Protein AF-A0AAI9ZPU9-F1 (afdb_monomer_lite)

Structure (mmCIF, N/CA/C/O backbone):
data_AF-A0AAI9ZPU9-F1
#
_entry.id   AF-A0AAI9ZPU9-F1
#
loop_
_atom_site.group_PDB
_atom_site.id
_atom_site.type_symbol
_atom_site.label_atom_id
_atom_site.label_alt_id
_atom_site.label_comp_id
_atom_site.label_asym_id
_atom_site.label_entity_id
_atom_site.label_seq_id
_atom_site.pdbx_PDB_ins_code
_atom_site.Cartn_x
_atom_site.Cartn_y
_atom_site.Cartn_z
_atom_site.occupancy
_atom_site.B_iso_or_equiv
_atom_site.auth_seq_id
_atom_site.auth_comp_id
_atom_site.auth_asym_id
_atom_site.auth_atom_id
_atom_site.pdbx_PDB_model_num
ATOM 1 N N . MET A 1 1 ? -7.094 12.136 -5.960 1.00 56.16 1 MET A N 1
ATOM 2 C CA . MET A 1 1 ? -7.117 10.933 -5.094 1.00 56.16 1 MET A CA 1
ATOM 3 C C . MET A 1 1 ? -7.125 9.622 -5.872 1.00 56.16 1 MET A C 1
ATOM 5 O O . MET A 1 1 ? -6.240 8.826 -5.607 1.00 56.16 1 MET A O 1
ATOM 9 N N . ALA A 1 2 ? -8.011 9.405 -6.859 1.00 60.44 2 ALA A N 1
ATOM 10 C CA . ALA A 1 2 ? -7.989 8.187 -7.697 1.00 60.44 2 ALA A CA 1
ATOM 11 C C . ALA A 1 2 ? -6.635 7.929 -8.400 1.00 60.44 2 ALA A C 1
ATOM 13 O O . ALA A 1 2 ? -6.260 6.784 -8.621 1.00 60.44 2 ALA A O 1
ATOM 14 N N . ALA A 1 3 ? -5.871 8.992 -8.677 1.00 74.44 3 ALA A N 1
ATOM 15 C CA . ALA A 1 3 ? -4.553 8.904 -9.301 1.00 74.44 3 ALA A CA 1
ATOM 16 C C . ALA A 1 3 ? -3.495 8.163 -8.455 1.00 74.44 3 ALA A C 1
ATOM 18 O O . ALA A 1 3 ? -2.668 7.459 -9.020 1.00 74.44 3 ALA A O 1
ATOM 19 N N . LEU A 1 4 ? -3.527 8.264 -7.116 1.00 83.56 4 LEU A N 1
ATOM 20 C CA . LEU A 1 4 ? -2.508 7.636 -6.255 1.00 83.56 4 LEU A CA 1
ATOM 21 C C . LEU A 1 4 ? -2.616 6.109 -6.225 1.00 83.56 4 LEU A C 1
ATOM 23 O O . LEU A 1 4 ? -1.604 5.428 -6.125 1.00 83.56 4 LEU A O 1
ATOM 27 N N . VAL A 1 5 ? -3.830 5.568 -6.368 1.00 89.94 5 VAL A N 1
ATOM 28 C CA . VAL A 1 5 ? -4.054 4.114 -6.417 1.00 89.94 5 VAL A CA 1
ATOM 29 C C . VAL A 1 5 ? -3.403 3.494 -7.658 1.00 89.94 5 VAL A C 1
ATOM 31 O O . VAL A 1 5 ? -2.935 2.361 -7.596 1.00 89.94 5 VAL A O 1
ATOM 34 N N . GLY A 1 6 ? -3.321 4.237 -8.768 1.00 91.44 6 GLY A N 1
ATOM 35 C CA . GLY A 1 6 ? -2.631 3.786 -9.979 1.00 91.44 6 GLY A CA 1
ATOM 36 C C . GLY A 1 6 ? -1.132 3.566 -9.758 1.00 91.44 6 GLY A C 1
ATOM 37 O O . GLY A 1 6 ? -0.596 2.548 -10.184 1.00 91.44 6 GLY A O 1
ATOM 38 N N . PHE A 1 7 ? -0.486 4.462 -9.007 1.00 95.19 7 PHE A N 1
ATOM 39 C CA . PHE A 1 7 ? 0.947 4.384 -8.700 1.00 95.19 7 PHE A CA 1
ATOM 40 C C . PHE A 1 7 ? 1.325 3.232 -7.756 1.00 95.19 7 PHE A C 1
ATOM 42 O O . PHE A 1 7 ? 2.497 2.894 -7.648 1.00 95.19 7 PHE A O 1
ATOM 49 N N . LEU A 1 8 ? 0.357 2.557 -7.125 1.00 95.06 8 LEU A N 1
ATOM 50 C CA . LEU A 1 8 ? 0.625 1.332 -6.357 1.00 95.06 8 LEU A CA 1
ATOM 51 C C . LEU A 1 8 ? 1.011 0.139 -7.247 1.00 95.06 8 LEU A C 1
ATOM 53 O O . LEU A 1 8 ? 1.394 -0.902 -6.731 1.00 95.06 8 LEU A O 1
ATOM 57 N N . LYS A 1 9 ? 0.883 0.264 -8.571 1.00 93.94 9 LYS A N 1
ATOM 58 C CA . LYS A 1 9 ? 1.285 -0.759 -9.547 1.00 93.94 9 LYS A CA 1
ATOM 59 C C . LYS A 1 9 ? 2.463 -0.318 -10.413 1.00 93.94 9 LYS A C 1
ATOM 61 O O . LYS A 1 9 ? 2.714 -0.945 -11.436 1.00 93.94 9 LYS A O 1
ATOM 66 N N . ASP A 1 10 ? 3.123 0.776 -10.044 1.00 96.88 10 ASP A N 1
ATOM 67 C CA . ASP A 1 10 ? 4.290 1.261 -10.771 1.00 96.88 10 ASP A CA 1
ATOM 68 C C . ASP A 1 10 ? 5.429 0.232 -10.720 1.00 96.88 10 ASP A C 1
ATOM 70 O O . ASP A 1 10 ? 5.546 -0.528 -9.753 1.00 96.88 10 ASP A O 1
ATOM 74 N N . GLU 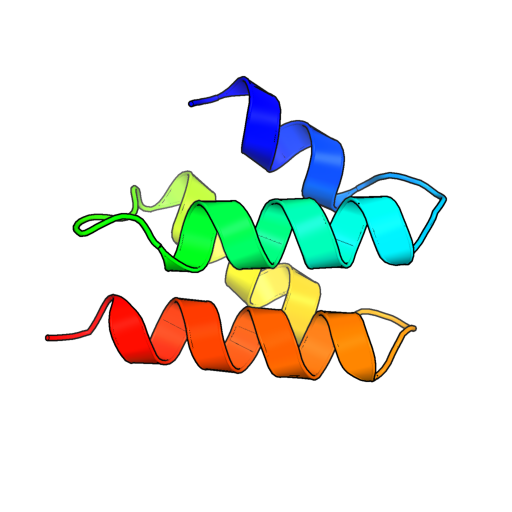A 1 11 ? 6.256 0.183 -11.760 1.00 96.44 11 GLU A N 1
ATOM 75 C CA . GLU A 1 11 ? 7.384 -0.748 -11.825 1.00 96.44 11 GLU A CA 1
ATOM 76 C C . GLU A 1 11 ? 8.470 -0.383 -10.802 1.00 96.44 11 GLU A C 1
ATOM 78 O O . GLU A 1 11 ? 9.121 -1.275 -10.254 1.00 96.44 11 GLU A O 1
ATOM 83 N N . ASP A 1 12 ? 8.621 0.904 -10.473 1.00 97.56 12 ASP A N 1
ATOM 84 C CA . ASP A 1 12 ? 9.574 1.369 -9.467 1.00 97.56 12 ASP A CA 1
ATOM 85 C C . ASP A 1 12 ? 8.996 1.220 -8.051 1.00 97.56 12 ASP A C 1
ATOM 87 O O . ASP A 1 12 ? 7.981 1.826 -7.686 1.00 97.56 12 ASP A O 1
ATOM 91 N N . SER A 1 13 ? 9.677 0.443 -7.206 1.00 97.44 13 SER A N 1
ATOM 92 C CA . SER A 1 13 ? 9.258 0.235 -5.819 1.00 97.44 13 SER A CA 1
ATOM 93 C C . SER A 1 13 ? 9.270 1.520 -4.983 1.00 97.44 13 SER A C 1
ATOM 95 O O . SER A 1 13 ? 8.462 1.638 -4.061 1.00 97.44 13 SER A O 1
ATOM 97 N N . ASN A 1 14 ? 10.092 2.516 -5.338 1.00 96.94 14 ASN A N 1
ATOM 98 C CA . ASN A 1 14 ? 10.093 3.835 -4.694 1.00 96.94 14 ASN A CA 1
ATOM 99 C C . ASN A 1 14 ? 8.875 4.686 -5.093 1.00 96.94 14 ASN A C 1
ATOM 101 O O . ASN A 1 14 ? 8.478 5.613 -4.385 1.00 96.94 14 ASN A O 1
ATOM 105 N N . VAL A 1 15 ? 8.267 4.417 -6.250 1.00 97.31 15 VAL A N 1
ATOM 106 C CA . VAL A 1 15 ? 7.000 5.060 -6.625 1.00 97.31 15 VAL A CA 1
ATOM 107 C C . VAL A 1 15 ? 5.855 4.385 -5.872 1.00 97.31 15 VAL A C 1
ATOM 109 O O . VAL A 1 15 ? 5.004 5.075 -5.298 1.00 97.31 15 VAL A O 1
ATOM 112 N N . ARG A 1 16 ? 5.874 3.047 -5.788 1.00 97.50 16 ARG A N 1
ATOM 113 C CA . ARG A 1 16 ? 4.877 2.275 -5.032 1.00 97.50 16 ARG A CA 1
ATOM 114 C C . ARG A 1 16 ? 4.866 2.629 -3.544 1.00 97.50 16 ARG A C 1
ATOM 116 O O . ARG A 1 16 ? 3.789 2.875 -2.992 1.00 97.50 16 ARG A O 1
ATOM 123 N N . ASP A 1 17 ? 6.027 2.688 -2.886 1.00 96.06 17 ASP A N 1
ATOM 124 C CA . ASP A 1 17 ? 6.105 3.007 -1.453 1.00 96.06 17 ASP A CA 1
ATOM 125 C C . ASP A 1 17 ? 5.689 4.460 -1.164 1.00 96.06 17 ASP A C 1
ATOM 127 O O . ASP A 1 17 ? 4.935 4.706 -0.219 1.00 96.06 17 ASP A O 1
ATOM 131 N N . SER A 1 18 ? 6.066 5.411 -2.022 1.00 96.12 18 SER A N 1
ATOM 132 C CA . SER A 1 18 ? 5.675 6.818 -1.924 1.00 96.12 18 SER A CA 1
ATOM 133 C C . SER A 1 18 ? 4.166 6.990 -2.072 1.00 96.12 18 SER A C 1
ATOM 135 O O . SER A 1 18 ? 3.540 7.728 -1.302 1.00 96.12 18 SER A O 1
ATOM 137 N N . ALA A 1 19 ? 3.555 6.268 -3.016 1.00 95.69 19 ALA A N 1
ATOM 138 C CA . ALA A 1 19 ? 2.110 6.248 -3.188 1.00 95.69 19 ALA A CA 1
ATOM 139 C C . ALA A 1 19 ? 1.409 5.659 -1.954 1.00 95.69 19 ALA A C 1
ATOM 141 O O . ALA A 1 19 ? 0.482 6.275 -1.420 1.00 95.69 19 ALA A O 1
ATOM 142 N N . ALA A 1 20 ? 1.882 4.517 -1.443 1.00 95.69 20 ALA A N 1
ATOM 143 C CA . ALA A 1 20 ? 1.335 3.892 -0.240 1.00 95.69 20 ALA A CA 1
ATOM 144 C C . ALA A 1 20 ? 1.475 4.797 0.998 1.00 95.69 20 ALA A C 1
ATOM 146 O O . ALA A 1 20 ? 0.541 4.918 1.795 1.00 95.69 20 ALA A O 1
ATOM 147 N N . TYR A 1 21 ? 2.607 5.494 1.135 1.00 94.81 21 TYR A N 1
ATOM 148 C CA . TYR A 1 21 ? 2.851 6.445 2.215 1.00 94.81 21 TYR A CA 1
ATOM 149 C C . TYR A 1 21 ? 1.888 7.632 2.1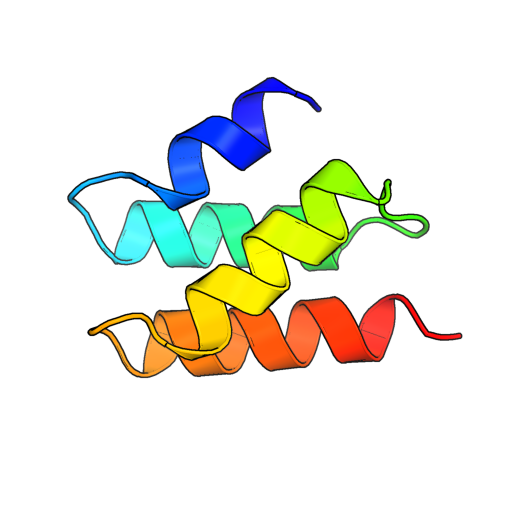52 1.00 94.81 21 TYR A C 1
ATOM 151 O O . TYR A 1 21 ? 1.296 7.992 3.172 1.00 94.81 21 TYR A O 1
ATOM 159 N N . ALA A 1 22 ? 1.703 8.223 0.967 1.00 93.81 22 ALA A N 1
ATOM 160 C CA . ALA A 1 22 ? 0.785 9.339 0.763 1.00 93.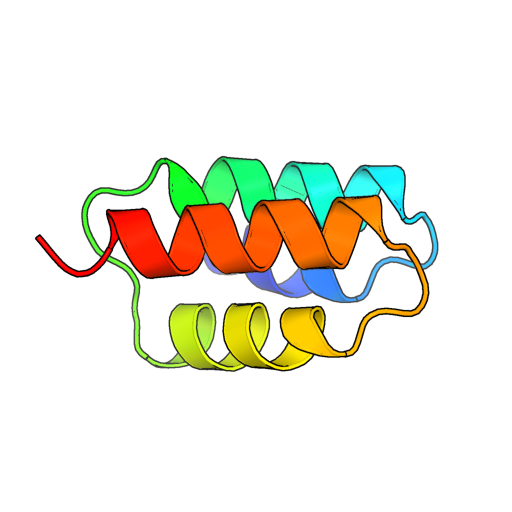81 22 ALA A CA 1
ATOM 161 C C . ALA A 1 22 ? -0.668 8.946 1.073 1.00 93.81 22 ALA A C 1
ATOM 163 O O . ALA A 1 22 ? -1.377 9.695 1.749 1.00 93.81 22 ALA A O 1
ATOM 164 N N . LEU A 1 23 ? -1.094 7.751 0.651 1.00 92.00 23 LEU A N 1
ATOM 165 C CA . LEU A 1 23 ? -2.416 7.210 0.980 1.00 92.00 23 LEU A CA 1
ATOM 166 C C . LEU A 1 23 ? -2.562 6.981 2.492 1.00 92.00 23 LEU A C 1
ATOM 168 O O . LEU A 1 23 ? -3.548 7.405 3.081 1.00 92.00 23 LEU A O 1
ATOM 172 N N . GLY A 1 24 ? -1.546 6.435 3.163 1.00 90.25 24 GLY A N 1
ATOM 173 C CA . GLY A 1 24 ? -1.543 6.236 4.619 1.00 90.25 24 GLY A CA 1
ATOM 174 C C . GLY A 1 24 ? -1.522 7.513 5.471 1.00 90.25 24 GLY A C 1
ATOM 175 O O . GLY A 1 24 ? -1.567 7.431 6.700 1.00 90.25 24 GLY A O 1
ATOM 176 N N . LYS A 1 25 ? -1.401 8.696 4.858 1.00 90.75 25 LYS A N 1
ATOM 177 C CA . LYS A 1 25 ? -1.555 9.999 5.528 1.00 90.75 25 LYS A CA 1
ATOM 178 C C . LYS A 1 25 ? -2.985 10.529 5.475 1.00 90.75 25 LYS A C 1
ATOM 180 O O . LYS A 1 25 ? -3.266 11.544 6.109 1.00 90.75 25 LYS A O 1
ATOM 185 N N . GLN A 1 26 ? -3.870 9.881 4.725 1.00 87.00 26 GLN A N 1
ATOM 186 C CA . GLN A 1 26 ? -5.271 10.264 4.673 1.00 87.00 26 GLN A CA 1
ATOM 187 C C . GLN A 1 26 ? -5.994 9.830 5.952 1.00 87.00 26 GLN A C 1
ATOM 189 O O . GLN A 1 26 ? -5.728 8.761 6.493 1.00 87.00 26 GLN A O 1
ATOM 194 N N . SER A 1 27 ? -6.921 10.667 6.421 1.00 79.38 27 SER A N 1
ATOM 195 C CA . SER A 1 27 ? -7.759 10.377 7.591 1.00 79.38 27 SER A CA 1
ATOM 196 C C . SER A 1 27 ? -8.826 9.321 7.312 1.00 79.38 27 SER A C 1
ATOM 198 O O . SER A 1 27 ? -9.279 8.648 8.225 1.00 79.38 27 SER A O 1
ATOM 200 N N . THR A 1 28 ? -9.237 9.178 6.053 1.00 83.94 28 THR A N 1
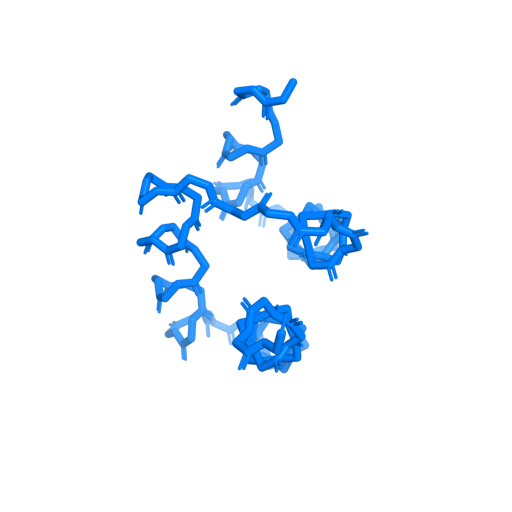ATOM 201 C CA . THR A 1 28 ? -10.205 8.175 5.608 1.00 83.94 28 THR A CA 1
ATOM 202 C C . THR A 1 28 ? -9.721 7.554 4.307 1.00 83.94 28 THR A C 1
ATOM 204 O O . THR A 1 28 ? -9.269 8.253 3.396 1.00 83.94 28 THR A O 1
ATOM 207 N N . LEU A 1 29 ? -9.805 6.228 4.229 1.00 87.06 29 LEU A N 1
ATOM 208 C CA . LEU A 1 29 ? -9.522 5.458 3.024 1.00 87.06 29 LEU A CA 1
ATOM 209 C C . LEU A 1 29 ? -10.840 4.916 2.482 1.00 87.06 29 LEU A C 1
ATOM 211 O O . LEU A 1 29 ? -11.673 4.432 3.243 1.00 87.06 29 LEU A O 1
ATOM 215 N N . SER A 1 30 ? -11.035 4.997 1.168 1.00 90.31 30 SER A N 1
ATOM 216 C CA . SER A 1 30 ? -12.127 4.271 0.523 1.00 90.31 30 SER A CA 1
ATOM 217 C C . SER A 1 30 ? -11.812 2.777 0.471 1.00 90.31 30 SER A C 1
ATOM 219 O O . SER A 1 30 ? -10.642 2.389 0.451 1.00 90.31 30 SER A O 1
ATOM 221 N N . ASP A 1 31 ? -12.842 1.943 0.336 1.00 90.25 31 ASP A N 1
ATOM 222 C CA . ASP A 1 31 ? -12.685 0.488 0.204 1.00 90.25 31 ASP A CA 1
ATOM 223 C C . ASP A 1 31 ? -11.733 0.101 -0.934 1.00 90.25 31 ASP A C 1
ATOM 225 O O . ASP A 1 31 ? -10.913 -0.803 -0.787 1.00 90.25 31 ASP A O 1
ATOM 229 N N . THR A 1 32 ? -11.776 0.829 -2.056 1.00 91.06 32 THR A N 1
ATOM 230 C CA . THR A 1 32 ? -10.855 0.626 -3.184 1.00 91.06 32 THR A CA 1
ATOM 231 C C . THR A 1 32 ? -9.399 0.865 -2.784 1.00 91.06 32 THR A C 1
ATOM 233 O O . THR A 1 32 ? -8.525 0.074 -3.139 1.00 91.06 32 THR A O 1
ATOM 236 N N . THR A 1 33 ? -9.126 1.939 -2.042 1.00 92.12 33 THR A N 1
ATOM 237 C CA . THR A 1 33 ? -7.775 2.263 -1.571 1.00 92.12 33 THR A CA 1
ATOM 238 C C . THR A 1 33 ? -7.302 1.250 -0.534 1.00 92.12 33 THR A C 1
ATOM 240 O O . THR A 1 33 ? -6.170 0.778 -0.615 1.00 92.12 33 THR A O 1
ATOM 243 N N . THR A 1 34 ? -8.174 0.860 0.396 1.00 93.25 34 THR A N 1
ATOM 244 C CA . THR A 1 34 ? -7.888 -0.171 1.400 1.00 93.25 34 THR A CA 1
ATOM 245 C C . THR A 1 34 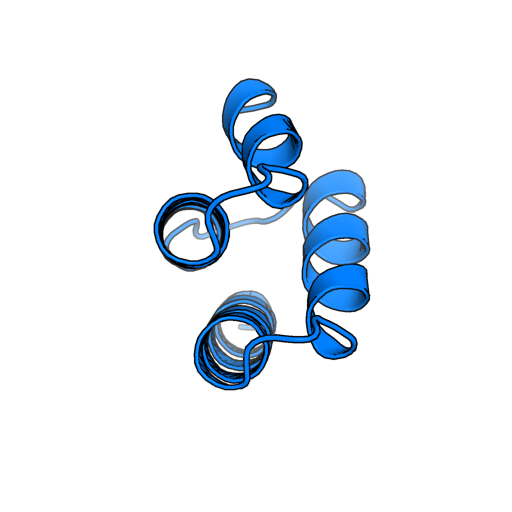? -7.557 -1.504 0.732 1.00 93.25 34 THR A C 1
ATOM 247 O O . THR A 1 34 ? -6.531 -2.103 1.043 1.00 93.25 34 THR A O 1
ATOM 250 N N . ALA A 1 35 ? -8.354 -1.943 -0.246 1.00 94.19 35 ALA A 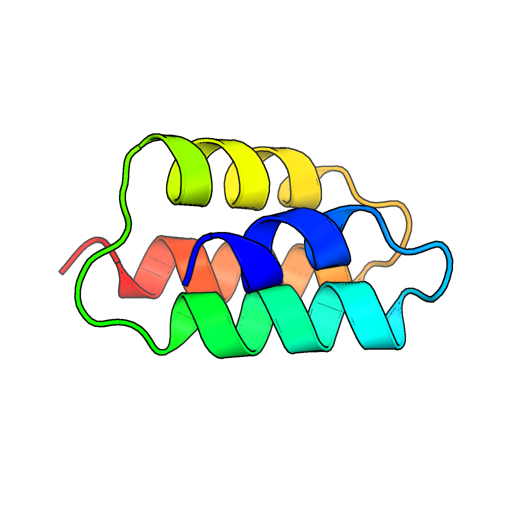N 1
ATOM 251 C CA . ALA A 1 35 ? -8.096 -3.174 -0.993 1.00 94.19 35 ALA A CA 1
ATOM 252 C C . ALA A 1 35 ? -6.765 -3.121 -1.762 1.00 94.19 35 ALA A C 1
ATOM 254 O O . ALA A 1 35 ? -6.020 -4.102 -1.780 1.00 94.19 35 ALA A O 1
ATOM 255 N N . ALA A 1 36 ? -6.431 -1.972 -2.357 1.00 94.81 36 ALA A N 1
ATOM 256 C CA . ALA A 1 36 ? -5.161 -1.794 -3.053 1.00 94.81 36 ALA A CA 1
ATOM 257 C C . ALA A 1 36 ? -3.958 -1.855 -2.092 1.00 94.81 36 ALA A C 1
ATOM 259 O O . ALA A 1 36 ? -2.984 -2.551 -2.378 1.00 94.81 36 ALA A O 1
ATOM 260 N N . LEU A 1 37 ? -4.046 -1.210 -0.923 1.00 95.12 37 LEU A N 1
ATOM 261 C CA . LEU A 1 37 ? -3.019 -1.288 0.122 1.00 95.12 37 LEU A CA 1
ATOM 262 C C . LEU A 1 37 ? -2.882 -2.704 0.702 1.00 95.12 37 LEU A C 1
ATOM 264 O O . LEU A 1 37 ? -1.768 -3.145 0.968 1.00 95.12 37 LEU A O 1
ATOM 268 N N . VAL A 1 38 ? -3.981 -3.453 0.848 1.00 96.69 38 VAL A N 1
ATOM 269 C CA . VAL A 1 38 ? -3.936 -4.873 1.243 1.00 96.69 38 VAL A CA 1
ATOM 270 C C . VAL A 1 38 ? -3.173 -5.709 0.211 1.00 96.69 38 VAL A C 1
ATOM 272 O O . VAL A 1 38 ? -2.412 -6.599 0.591 1.00 96.69 38 VAL A O 1
ATOM 275 N N . GLY A 1 39 ? -3.315 -5.408 -1.083 1.00 96.31 39 GLY A N 1
ATOM 276 C CA . GLY A 1 39 ? -2.527 -6.045 -2.143 1.00 96.31 39 GLY A CA 1
ATOM 277 C C . GLY A 1 39 ? -1.017 -5.854 -1.959 1.00 96.31 39 GLY A C 1
ATOM 278 O O . GLY A 1 39 ? -0.256 -6.812 -2.096 1.00 96.31 39 GLY A O 1
ATOM 279 N N . LEU A 1 40 ? -0.595 -4.654 -1.549 1.00 97.31 40 LEU A N 1
ATOM 280 C CA . LEU A 1 40 ? 0.813 -4.325 -1.309 1.00 97.31 40 LEU A CA 1
ATOM 281 C C . LEU A 1 40 ? 1.441 -5.048 -0.112 1.00 97.31 40 LEU A C 1
ATOM 283 O O . LEU A 1 40 ? 2.662 -5.094 -0.004 1.00 97.31 40 LEU A O 1
ATOM 287 N N . LEU A 1 41 ? 0.656 -5.695 0.754 1.00 97.31 41 LEU A N 1
ATOM 288 C CA . LEU A 1 41 ? 1.207 -6.572 1.798 1.00 97.31 41 LEU A CA 1
ATOM 289 C C . LEU A 1 41 ? 1.927 -7.803 1.222 1.00 97.31 41 LEU A C 1
ATOM 291 O O . LEU A 1 41 ? 2.643 -8.492 1.948 1.00 97.31 41 LEU A O 1
ATOM 295 N N . LYS A 1 42 ? 1.745 -8.078 -0.074 1.00 97.25 42 LYS A N 1
ATOM 296 C CA . LYS A 1 42 ? 2.422 -9.140 -0.827 1.00 97.25 42 LYS A CA 1
ATOM 297 C C . LYS A 1 42 ? 3.410 -8.601 -1.866 1.00 97.25 42 LYS A C 1
ATOM 299 O O . LYS A 1 42 ? 3.853 -9.375 -2.709 1.00 97.25 42 LYS A O 1
ATOM 304 N N . ASP A 1 43 ? 3.727 -7.305 -1.829 1.00 98.12 43 ASP A N 1
ATOM 305 C CA . ASP A 1 43 ? 4.695 -6.702 -2.750 1.00 98.12 43 ASP A CA 1
ATOM 306 C C . ASP A 1 43 ? 6.065 -7.386 -2.629 1.00 98.12 43 ASP A C 1
ATOM 308 O O . ASP A 1 43 ? 6.434 -7.872 -1.555 1.00 98.12 43 ASP A O 1
ATOM 312 N N . GLU A 1 44 ? 6.820 -7.431 -3.722 1.00 96.62 44 GLU A N 1
ATOM 313 C CA . GLU A 1 44 ? 8.173 -7.995 -3.753 1.00 96.62 44 GLU A CA 1
ATOM 314 C C . GLU A 1 44 ? 9.144 -7.203 -2.861 1.00 96.62 44 GLU A C 1
ATOM 316 O O . GLU A 1 44 ? 9.981 -7.791 -2.164 1.00 96.62 44 GLU A O 1
ATOM 321 N N . ASP A 1 45 ? 8.975 -5.881 -2.789 1.00 98.00 45 ASP A N 1
ATOM 322 C CA . ASP A 1 45 ? 9.834 -4.990 -2.023 1.00 98.00 45 ASP A CA 1
ATOM 323 C C . ASP A 1 45 ? 9.376 -4.931 -0.559 1.00 98.00 45 ASP A C 1
ATOM 325 O O . ASP A 1 45 ? 8.225 -4.637 -0.224 1.00 98.00 45 ASP A O 1
ATOM 329 N N . TRP A 1 46 ? 10.303 -5.222 0.354 1.00 97.88 46 TRP A N 1
ATOM 330 C CA . TRP A 1 46 ? 10.015 -5.259 1.786 1.00 97.88 46 TRP A CA 1
ATOM 331 C C . TRP A 1 46 ? 9.603 -3.902 2.356 1.00 97.88 46 TRP A C 1
ATOM 333 O O . TRP A 1 46 ? 8.804 -3.862 3.296 1.00 97.88 46 TRP A O 1
ATOM 343 N N . ARG A 1 47 ? 10.109 -2.803 1.790 1.00 97.44 47 ARG A N 1
ATOM 344 C CA . ARG A 1 47 ? 9.773 -1.445 2.211 1.00 97.44 47 ARG A CA 1
ATOM 345 C C . ARG A 1 47 ? 8.343 -1.108 1.812 1.00 97.44 47 ARG A C 1
ATOM 347 O O . ARG A 1 47 ? 7.595 -0.588 2.638 1.00 97.44 47 ARG A O 1
ATOM 354 N N . VAL A 1 48 ? 7.929 -1.485 0.601 1.00 98.00 48 VAL A N 1
ATOM 355 C CA . VAL A 1 48 ? 6.541 -1.312 0.138 1.00 98.00 48 VAL A CA 1
ATOM 356 C C . VAL A 1 48 ? 5.574 -2.056 1.067 1.00 98.00 48 VAL A C 1
ATOM 358 O O . VAL A 1 48 ? 4.594 -1.465 1.531 1.00 98.00 48 VAL A O 1
ATOM 361 N N . ARG A 1 49 ? 5.890 -3.309 1.436 1.00 98.44 49 ARG A N 1
ATOM 362 C CA . ARG A 1 49 ? 5.089 -4.089 2.401 1.00 98.44 49 ARG A CA 1
ATOM 363 C C . ARG A 1 49 ? 4.968 -3.397 3.761 1.00 98.44 49 ARG A C 1
ATOM 365 O O . ARG A 1 49 ? 3.875 -3.323 4.325 1.00 98.44 49 ARG A O 1
ATOM 372 N N . GLU A 1 50 ? 6.078 -2.883 4.295 1.00 97.88 50 GLU A N 1
ATOM 373 C CA . GLU A 1 50 ? 6.104 -2.186 5.586 1.00 97.88 50 GLU A CA 1
ATOM 374 C C . GLU A 1 50 ? 5.227 -0.923 5.567 1.00 97.88 50 GLU A C 1
ATOM 376 O O . GLU A 1 50 ? 4.430 -0.692 6.483 1.00 97.88 50 GLU A O 1
ATOM 381 N N . ILE A 1 51 ? 5.347 -0.106 4.517 1.00 96.50 51 ILE A N 1
ATOM 382 C CA . ILE A 1 51 ? 4.571 1.129 4.374 1.00 96.50 51 ILE A CA 1
ATOM 383 C C . ILE A 1 51 ? 3.080 0.830 4.217 1.00 96.50 51 ILE A C 1
ATOM 385 O O . ILE A 1 51 ? 2.266 1.500 4.856 1.00 96.50 51 ILE A O 1
ATOM 389 N N . ALA A 1 52 ? 2.712 -0.193 3.445 1.00 96.50 52 ALA A N 1
ATOM 390 C CA . ALA A 1 52 ? 1.323 -0.613 3.296 1.00 96.50 52 ALA A CA 1
ATOM 391 C C . ALA A 1 52 ? 0.699 -1.031 4.640 1.00 96.50 52 ALA A C 1
ATOM 393 O O . ALA A 1 52 ? -0.394 -0.575 4.983 1.00 96.50 52 ALA A O 1
ATOM 394 N N . ALA A 1 53 ? 1.419 -1.812 5.454 1.00 96.69 53 ALA A N 1
ATOM 395 C CA . ALA A 1 53 ? 0.962 -2.191 6.792 1.00 96.69 53 ALA A CA 1
ATOM 396 C C . ALA A 1 53 ? 0.783 -0.968 7.712 1.00 96.69 53 ALA A C 1
ATOM 398 O O . ALA A 1 53 ? -0.237 -0.842 8.395 1.00 96.69 53 ALA A O 1
ATOM 399 N N . LYS A 1 54 ? 1.737 -0.024 7.688 1.00 94.69 54 LYS A N 1
ATOM 400 C CA . LYS A 1 54 ? 1.643 1.239 8.443 1.00 94.69 54 LYS A CA 1
ATOM 401 C C . LYS A 1 54 ? 0.461 2.099 7.987 1.00 94.69 54 LYS A C 1
ATOM 403 O O . LYS A 1 54 ? -0.177 2.733 8.824 1.00 94.69 54 LYS A O 1
ATOM 408 N N . ALA A 1 55 ? 0.188 2.154 6.684 1.00 93.25 55 ALA A N 1
ATOM 409 C CA . ALA A 1 55 ? -0.927 2.908 6.118 1.00 93.25 55 ALA A CA 1
ATOM 410 C C . ALA A 1 55 ? -2.277 2.340 6.578 1.00 93.25 55 ALA A C 1
ATOM 412 O O . ALA A 1 55 ? -3.124 3.090 7.060 1.00 93.25 55 ALA A O 1
ATOM 413 N N . LEU A 1 56 ? -2.440 1.016 6.511 1.00 92.94 56 LEU A N 1
ATOM 414 C CA . LEU A 1 56 ? -3.656 0.331 6.953 1.00 92.94 56 LEU A CA 1
ATOM 415 C C . LEU A 1 56 ? -3.902 0.517 8.457 1.00 92.94 56 LEU A C 1
ATOM 417 O O . LEU A 1 56 ? -5.007 0.887 8.845 1.00 92.94 56 LEU A O 1
ATOM 421 N N . GLY A 1 57 ? -2.870 0.368 9.296 1.00 90.62 57 GLY A N 1
ATOM 422 C CA . GLY A 1 57 ? -3.002 0.537 10.751 1.00 90.62 57 GLY A CA 1
ATOM 423 C C . GLY A 1 57 ? -3.341 1.963 11.206 1.00 90.62 57 GLY A C 1
ATOM 424 O O . GLY A 1 57 ? -3.905 2.147 12.280 1.00 90.62 57 GLY A O 1
ATOM 425 N N . LYS A 1 58 ? -3.030 2.987 10.400 1.00 83.69 58 LYS A N 1
ATOM 426 C CA . LYS A 1 58 ? -3.435 4.376 10.684 1.00 83.69 58 LYS A CA 1
ATOM 427 C C . LYS A 1 58 ? -4.896 4.656 10.362 1.00 83.69 58 LYS A C 1
ATOM 429 O O . LYS A 1 58 ? -5.481 5.534 10.980 1.00 83.69 58 LYS A O 1
ATOM 434 N N . SER A 1 59 ? -5.460 3.940 9.392 1.00 67.75 59 SER A N 1
ATOM 435 C CA . SER A 1 59 ? -6.842 4.141 8.946 1.00 67.75 59 SER A CA 1
ATOM 436 C C . SER A 1 59 ? -7.893 3.507 9.864 1.00 67.75 59 SER A C 1
ATOM 438 O O . SER A 1 59 ? -9.079 3.768 9.702 1.00 67.75 59 SER A O 1
ATOM 440 N N . THR A 1 60 ? -7.473 2.679 10.825 1.00 58.31 60 THR A N 1
ATOM 441 C CA . THR A 1 60 ? -8.352 1.946 11.749 1.00 58.31 60 THR A CA 1
ATOM 442 C C . THR A 1 60 ? -8.608 2.675 13.077 1.00 58.31 60 THR A C 1
ATOM 444 O O . THR A 1 60 ? -8.860 2.006 14.077 1.00 58.31 60 THR A O 1
ATOM 447 N N . ASN A 1 61 ? -8.522 4.012 13.124 1.00 47.47 61 ASN A N 1
ATOM 448 C CA . ASN A 1 61 ? -8.752 4.807 14.342 1.00 47.47 61 ASN A CA 1
ATOM 449 C C . ASN A 1 61 ? -9.744 5.952 14.135 1.00 47.47 61 ASN A C 1
ATOM 451 O O . ASN A 1 61 ? -9.648 6.619 13.082 1.00 47.47 61 ASN A O 1
#

Organism: NCBI:txid359342

Foldseek 3Di:
DVVLLVQCPDPDVVSNLVSLQVLLPDQADDPSRLVSLVVQCPPPDPSSNVSSVSSNVSNPD

pLDDT: mean 90.65, std 11.01, range [47.47, 98.44]

Radius of gyration: 9.98 Å; chains: 1; bounding box: 23×20×26 Å

Secondary structure (DSSP, 8-state):
-HHHHHHTT-SSHHHHHHHHHHHTTSS---HHHHHHHHHHTT-SSHHHHHHHHHHHHHHT-

Sequence (61 aa):
MAALVGFLKDEDSNVRDSAAYALGKQSTLSDTTTAALVGLLKDEDWRVREIAAKALGKSTN

InterPro domains:
  IPR011989 Armadillo-like helical [G3DSA:1.25.10.10] (1-61)
  IPR016024 Armadillo-type fold [SSF48371] (3-58)
  IPR021133 HEAT, type 2 [PS50077] (33-61)